Protein AF-A0A0B5APK9-F1 (afdb_monomer_lite)

Structure (mmCIF, N/CA/C/O backbone):
data_AF-A0A0B5APK9-F1
#
_entry.id   AF-A0A0B5APK9-F1
#
loop_
_atom_site.group_PDB
_atom_site.id
_atom_site.type_symbol
_atom_site.label_atom_id
_atom_site.label_alt_id
_atom_site.label_comp_id
_atom_site.label_asym_id
_atom_site.label_entity_id
_atom_site.label_seq_id
_atom_site.pdbx_PDB_ins_code
_atom_site.Cartn_x
_atom_site.Cartn_y
_atom_site.Cartn_z
_atom_site.occupancy
_atom_site.B_iso_or_equiv
_atom_site.auth_seq_id
_atom_site.auth_comp_id
_atom_site.auth_asym_id
_atom_site.auth_atom_id
_atom_site.pdbx_PDB_model_num
ATOM 1 N N . MET A 1 1 ? 4.347 11.266 -26.357 1.00 52.53 1 MET A N 1
ATOM 2 C CA . MET A 1 1 ? 3.596 11.014 -25.107 1.00 52.53 1 MET A CA 1
ATOM 3 C C . MET A 1 1 ? 4.589 11.032 -23.952 1.00 52.53 1 MET A C 1
ATOM 5 O O . MET A 1 1 ? 5.543 10.271 -24.005 1.00 52.53 1 MET A O 1
ATOM 9 N N . LYS A 1 2 ? 4.442 11.943 -22.978 1.00 71.00 2 LYS A N 1
ATOM 10 C CA . LYS A 1 2 ? 5.237 11.946 -21.734 1.00 71.00 2 LYS A CA 1
ATOM 11 C C . LYS A 1 2 ? 4.466 11.143 -20.688 1.00 71.00 2 LYS A C 1
ATOM 13 O O . LYS A 1 2 ? 3.290 11.427 -20.488 1.00 71.00 2 LYS A O 1
ATOM 18 N N . GLY A 1 3 ? 5.101 10.168 -20.046 1.00 75.88 3 GLY A N 1
ATOM 19 C CA . GLY A 1 3 ? 4.459 9.353 -19.014 1.00 75.88 3 GLY A CA 1
ATOM 20 C C . GLY A 1 3 ? 4.847 7.879 -19.069 1.00 75.88 3 GLY A C 1
ATOM 21 O O . GLY A 1 3 ? 5.613 7.454 -19.933 1.00 75.88 3 GLY A O 1
ATOM 22 N N . ILE A 1 4 ? 4.275 7.105 -18.149 1.00 79.81 4 ILE A N 1
ATOM 23 C CA . ILE A 1 4 ? 4.313 5.643 -18.187 1.00 79.81 4 ILE A CA 1
ATOM 24 C C . ILE A 1 4 ? 3.326 5.160 -19.251 1.00 79.81 4 ILE A C 1
ATOM 26 O O . ILE A 1 4 ? 2.174 5.593 -19.277 1.00 79.81 4 ILE A O 1
ATOM 30 N N . ASP A 1 5 ? 3.770 4.243 -20.108 1.00 84.94 5 ASP A N 1
ATOM 31 C CA . ASP A 1 5 ? 2.887 3.587 -21.069 1.00 84.94 5 ASP A CA 1
ATOM 32 C C . ASP A 1 5 ? 1.840 2.726 -20.328 1.00 84.94 5 ASP A C 1
ATOM 34 O O . ASP A 1 5 ? 2.212 1.915 -19.474 1.00 84.94 5 ASP A O 1
ATOM 38 N N . PRO A 1 6 ? 0.535 2.837 -20.625 1.00 87.19 6 PRO A N 1
ATOM 39 C CA . PRO A 1 6 ? -0.485 2.016 -19.971 1.00 87.19 6 PRO A CA 1
ATOM 40 C C . PRO A 1 6 ? -0.232 0.502 -20.080 1.00 87.19 6 PRO A C 1
ATOM 42 O O . PRO A 1 6 ? -0.545 -0.250 -19.154 1.00 87.19 6 PRO A O 1
ATOM 45 N N . ARG A 1 7 ? 0.392 0.037 -21.171 1.00 88.12 7 ARG A N 1
ATOM 46 C CA . ARG A 1 7 ? 0.775 -1.371 -21.358 1.00 88.12 7 ARG A CA 1
ATOM 47 C C . ARG A 1 7 ? 1.843 -1.799 -20.368 1.00 88.12 7 ARG A C 1
ATOM 49 O O . ARG A 1 7 ? 1.822 -2.946 -19.938 1.00 88.12 7 ARG A O 1
ATOM 56 N N . TYR A 1 8 ? 2.741 -0.903 -19.958 1.00 87.12 8 TYR A N 1
ATOM 57 C CA . TYR A 1 8 ? 3.692 -1.210 -18.891 1.00 87.12 8 TYR A CA 1
ATOM 58 C C . TYR A 1 8 ? 2.953 -1.572 -17.598 1.00 87.12 8 TYR A C 1
ATOM 60 O O . TYR A 1 8 ? 3.237 -2.610 -17.003 1.00 87.12 8 TYR A O 1
ATOM 68 N N . VAL A 1 9 ? 1.958 -0.772 -17.199 1.00 89.12 9 VAL A N 1
ATOM 69 C CA . VAL A 1 9 ? 1.160 -1.032 -15.989 1.00 89.12 9 VAL A CA 1
ATOM 70 C C . VAL A 1 9 ? 0.440 -2.379 -16.096 1.00 89.12 9 VAL A C 1
ATOM 72 O O . VAL A 1 9 ? 0.540 -3.203 -15.184 1.00 89.12 9 VAL A O 1
ATOM 75 N N . LEU A 1 10 ? -0.207 -2.649 -17.235 1.00 90.44 10 LEU A N 1
ATOM 76 C CA . LEU A 1 10 ? -0.876 -3.928 -17.503 1.00 90.44 10 LEU A CA 1
ATOM 77 C C . LEU A 1 10 ? 0.090 -5.118 -17.447 1.00 90.44 10 LEU A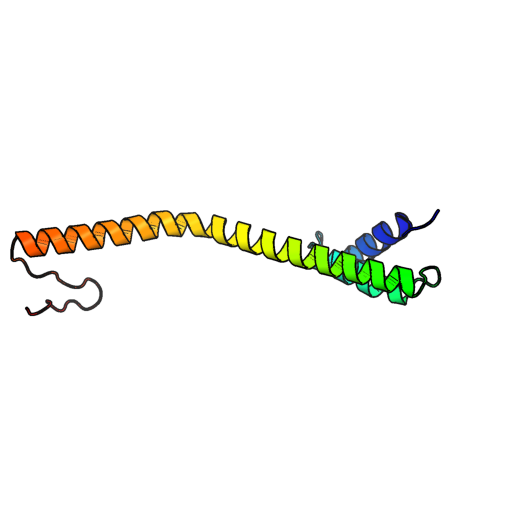 C 1
ATOM 79 O O . LEU A 1 10 ? -0.226 -6.146 -16.845 1.00 90.44 10 LEU A O 1
ATOM 83 N N . ASN A 1 11 ? 1.286 -4.976 -18.019 1.00 90.44 11 ASN A N 1
ATOM 84 C CA . ASN A 1 11 ? 2.308 -6.019 -18.006 1.00 90.44 11 ASN A CA 1
ATOM 85 C C . ASN A 1 11 ? 2.808 -6.299 -16.588 1.00 90.44 11 ASN A C 1
ATOM 87 O O . ASN A 1 11 ? 3.017 -7.462 -16.237 1.00 90.44 11 ASN A O 1
ATOM 91 N N . ARG A 1 12 ? 2.967 -5.268 -15.746 1.00 90.00 12 ARG A N 1
ATOM 92 C CA . ARG A 1 12 ? 3.348 -5.448 -14.336 1.00 90.00 12 ARG A CA 1
ATOM 93 C C . ARG A 1 12 ? 2.263 -6.167 -13.543 1.00 90.00 12 ARG A C 1
ATOM 95 O O . ARG A 1 12 ? 2.589 -7.092 -12.799 1.00 90.00 12 ARG A O 1
ATOM 102 N N . ILE A 1 13 ? 0.993 -5.816 -13.738 1.00 90.38 13 ILE A N 1
ATOM 103 C CA . ILE A 1 13 ? -0.140 -6.514 -13.109 1.00 90.38 13 ILE A CA 1
ATOM 104 C C . ILE A 1 13 ? -0.166 -7.983 -13.547 1.00 90.38 13 ILE A C 1
ATOM 106 O O . ILE A 1 13 ? -0.108 -8.875 -12.702 1.00 90.38 13 ILE A O 1
ATOM 110 N N . SER A 1 14 ? -0.136 -8.237 -14.856 1.00 89.50 14 SER A N 1
ATOM 111 C CA . SER A 1 14 ? -0.179 -9.592 -15.427 1.00 89.50 14 SER A CA 1
ATOM 112 C C . SER A 1 14 ? 0.984 -10.457 -14.940 1.00 89.50 14 SER A C 1
ATOM 114 O O . SER A 1 14 ? 0.786 -11.582 -14.489 1.00 89.50 14 SER A O 1
ATOM 116 N N . SER A 1 15 ? 2.200 -9.901 -14.929 1.00 87.19 15 SER A N 1
ATOM 117 C CA . SER A 1 15 ? 3.391 -10.595 -14.423 1.00 87.19 15 SER A CA 1
ATOM 118 C C . SER A 1 15 ? 3.270 -10.959 -12.943 1.00 87.19 15 SER A C 1
ATOM 120 O O . SER A 1 15 ? 3.819 -11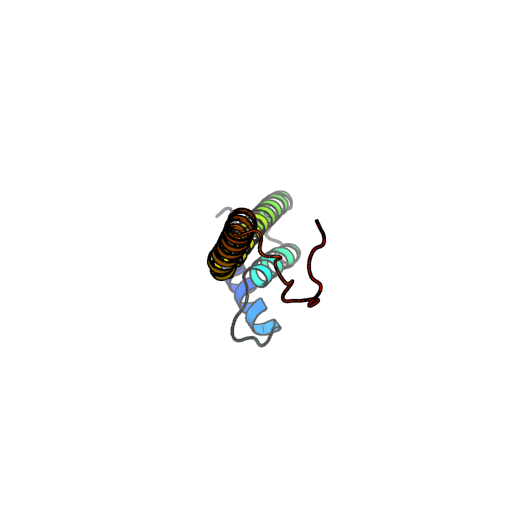.968 -12.512 1.00 87.19 15 SER A O 1
ATOM 122 N N . THR A 1 16 ? 2.568 -10.145 -12.154 1.00 89.25 16 THR A N 1
ATOM 123 C CA . THR A 1 16 ? 2.370 -10.393 -10.717 1.00 89.25 16 THR A CA 1
ATOM 124 C C . THR A 1 16 ? 1.416 -11.558 -10.484 1.00 89.25 16 THR A C 1
ATOM 126 O O . THR A 1 16 ? 1.687 -12.392 -9.625 1.00 89.25 16 THR A O 1
ATOM 129 N N . ILE A 1 17 ? 0.340 -11.633 -11.274 1.00 87.75 17 ILE A N 1
ATOM 130 C CA . ILE A 1 17 ? -0.635 -12.731 -11.233 1.00 87.75 17 ILE A CA 1
ATOM 131 C C . ILE A 1 17 ? 0.056 -14.047 -11.603 1.00 87.75 17 ILE A C 1
ATOM 133 O O . ILE A 1 17 ? -0.001 -15.007 -10.841 1.00 87.75 17 I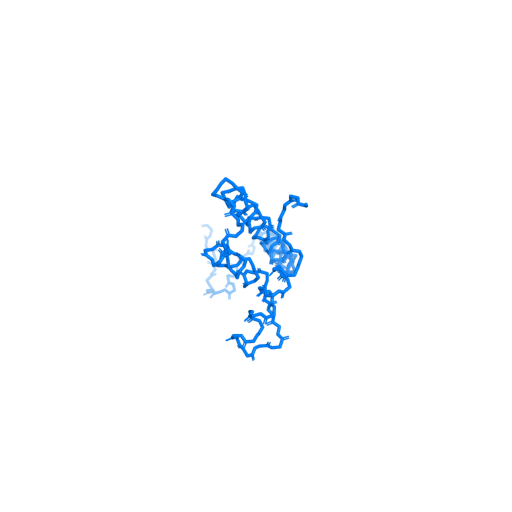LE A O 1
ATOM 137 N N . ILE A 1 18 ? 0.791 -14.056 -12.723 1.00 86.25 18 ILE A N 1
ATOM 138 C CA . ILE A 1 18 ? 1.489 -15.251 -13.217 1.00 86.25 18 ILE A CA 1
ATOM 139 C C . ILE A 1 18 ? 2.531 -15.740 -12.203 1.00 86.25 18 ILE A C 1
ATOM 141 O O . ILE A 1 18 ? 2.559 -16.920 -11.878 1.00 86.25 18 ILE A O 1
ATOM 145 N N . LYS A 1 19 ? 3.370 -14.843 -11.663 1.00 81.31 19 LYS A N 1
ATOM 146 C CA . LYS A 1 19 ? 4.448 -15.2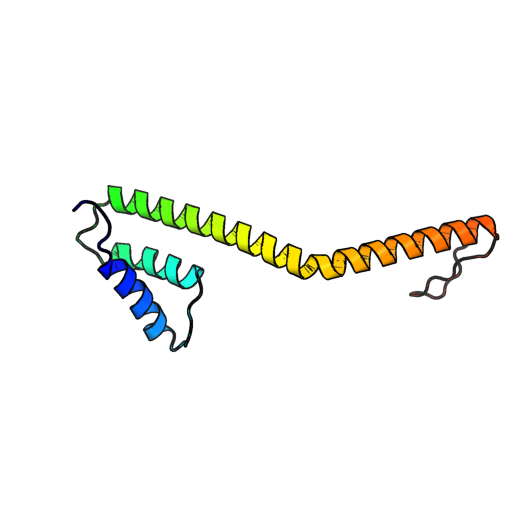18 -10.729 1.00 81.31 19 LYS A CA 1
ATOM 147 C C . LYS A 1 19 ? 3.959 -15.844 -9.429 1.00 81.31 19 LYS A C 1
ATOM 149 O O . LYS A 1 19 ? 4.712 -16.586 -8.810 1.00 81.31 19 LYS A O 1
ATOM 154 N N . LYS A 1 20 ? 2.773 -15.460 -8.961 1.00 77.50 20 LYS A N 1
ATOM 155 C CA . LYS A 1 20 ? 2.258 -15.924 -7.675 1.00 77.50 20 LYS A CA 1
ATOM 156 C C . LYS A 1 20 ? 1.391 -17.178 -7.785 1.00 77.50 20 LYS A C 1
ATOM 158 O O . LYS A 1 20 ? 1.048 -17.711 -6.740 1.00 77.50 20 LYS A O 1
ATOM 163 N N . GLU A 1 21 ? 1.024 -17.618 -8.992 1.00 76.88 21 GLU A N 1
ATOM 164 C CA . GLU A 1 21 ? 0.029 -18.686 -9.208 1.00 76.88 21 GLU A CA 1
ATOM 165 C C . GLU A 1 21 ? -1.280 -18.451 -8.418 1.00 76.88 21 GLU A C 1
ATOM 167 O O . GLU A 1 21 ? -1.975 -19.381 -8.021 1.00 76.88 21 GLU A O 1
ATOM 172 N N . LEU A 1 22 ? -1.620 -17.181 -8.159 1.00 73.44 22 LEU A N 1
ATOM 173 C CA . LEU A 1 22 ? -2.804 -16.793 -7.393 1.00 73.44 22 LEU A CA 1
ATOM 174 C C . LEU A 1 22 ? -3.907 -16.294 -8.325 1.00 73.44 22 LEU A C 1
ATOM 176 O O . LEU A 1 22 ? -3.652 -15.534 -9.258 1.00 73.44 22 LEU A O 1
ATOM 180 N N . ASN A 1 23 ? -5.157 -16.616 -7.986 1.00 77.50 23 ASN A N 1
ATOM 181 C CA . ASN A 1 23 ? -6.348 -16.107 -8.680 1.00 77.50 23 ASN A CA 1
ATOM 182 C C . ASN A 1 23 ? -6.591 -14.604 -8.449 1.00 77.50 23 ASN A C 1
ATOM 184 O O . ASN A 1 23 ? -7.381 -13.983 -9.156 1.00 77.50 23 ASN A O 1
ATOM 188 N N . SER A 1 24 ? -5.934 -14.013 -7.448 1.00 81.56 24 SER A N 1
ATOM 189 C CA . SER A 1 24 ? -6.078 -12.604 -7.086 1.00 81.56 24 SER A CA 1
ATOM 190 C C . SER A 1 24 ? -4.775 -12.038 -6.536 1.00 81.56 24 SER A C 1
ATOM 192 O O . SER A 1 24 ? -4.005 -12.741 -5.882 1.00 81.56 24 SER A O 1
ATOM 194 N N . ILE A 1 25 ? -4.570 -10.741 -6.736 1.00 88.19 25 ILE A N 1
ATOM 195 C CA . ILE A 1 25 ? -3.439 -9.988 -6.191 1.00 88.19 25 ILE A CA 1
ATOM 196 C C . ILE A 1 25 ? -3.953 -8.866 -5.293 1.00 88.19 25 ILE A C 1
ATOM 198 O O . ILE A 1 25 ? -5.041 -8.337 -5.517 1.00 88.19 25 ILE A O 1
ATOM 202 N N . ASN A 1 26 ? -3.167 -8.491 -4.285 1.00 89.81 26 ASN A N 1
ATOM 203 C CA . ASN A 1 26 ? -3.493 -7.353 -3.430 1.00 89.81 26 ASN A CA 1
ATOM 204 C C . ASN A 1 26 ? -2.808 -6.064 -3.920 1.00 89.81 26 ASN A C 1
ATOM 206 O O . ASN A 1 26 ? -1.891 -6.084 -4.745 1.00 89.81 26 ASN A O 1
ATOM 210 N N . THR A 1 27 ? -3.239 -4.924 -3.382 1.00 91.31 27 THR A N 1
ATOM 211 C CA . THR A 1 27 ? -2.710 -3.600 -3.739 1.00 91.31 27 THR A CA 1
ATOM 212 C C . THR A 1 27 ? -1.197 -3.494 -3.535 1.00 91.31 27 THR A C 1
ATOM 214 O O . THR A 1 27 ? -0.494 -2.941 -4.380 1.00 91.31 27 THR A O 1
ATOM 217 N N . LEU A 1 28 ? -0.668 -4.061 -2.446 1.00 92.31 28 LEU A N 1
ATOM 218 C CA . LEU A 1 28 ? 0.764 -4.010 -2.136 1.00 92.31 28 LEU A CA 1
ATOM 219 C C . LEU A 1 28 ? 1.597 -4.789 -3.159 1.00 92.31 28 LEU A C 1
ATOM 221 O O . LEU A 1 28 ? 2.696 -4.364 -3.514 1.00 92.31 28 LEU A O 1
ATOM 225 N N . ASP A 1 29 ? 1.063 -5.894 -3.674 1.00 91.38 29 ASP A N 1
ATOM 226 C CA . ASP A 1 29 ? 1.699 -6.675 -4.727 1.00 91.38 29 ASP A CA 1
ATOM 227 C C . ASP A 1 29 ? 1.806 -5.888 -6.031 1.00 91.38 29 ASP A C 1
ATOM 229 O O . ASP A 1 29 ? 2.867 -5.889 -6.659 1.00 91.38 29 ASP A O 1
ATOM 233 N N . VAL A 1 30 ? 0.750 -5.157 -6.398 1.00 92.06 30 VAL A N 1
ATOM 234 C CA . VAL A 1 30 ? 0.753 -4.280 -7.578 1.00 92.06 30 VAL A CA 1
ATOM 235 C C . VAL A 1 30 ? 1.773 -3.154 -7.412 1.00 92.06 30 VAL A C 1
ATOM 237 O O . VAL A 1 30 ? 2.615 -2.956 -8.289 1.00 92.06 30 VAL A O 1
ATOM 240 N N . LEU A 1 31 ? 1.753 -2.445 -6.278 1.00 93.62 31 LEU A N 1
ATOM 241 C CA . LEU A 1 31 ? 2.679 -1.338 -6.007 1.00 93.62 31 LEU A CA 1
ATOM 242 C C . LEU A 1 31 ? 4.142 -1.800 -6.001 1.00 93.62 31 LEU A C 1
ATOM 244 O O . LEU A 1 31 ? 5.010 -1.137 -6.576 1.00 93.62 31 LEU A O 1
ATOM 248 N N . ARG A 1 32 ? 4.420 -2.962 -5.401 1.00 91.69 32 ARG A N 1
ATOM 249 C CA . ARG A 1 32 ? 5.750 -3.581 -5.422 1.00 91.69 32 ARG A CA 1
ATOM 250 C C . ARG A 1 32 ? 6.176 -3.931 -6.843 1.00 91.69 32 ARG A C 1
ATOM 252 O O . ARG A 1 32 ? 7.279 -3.575 -7.250 1.00 91.69 32 ARG A O 1
ATOM 259 N N . SER A 1 33 ? 5.296 -4.568 -7.611 1.00 91.06 33 SER A N 1
ATOM 260 C CA . SER A 1 33 ? 5.595 -4.932 -8.992 1.00 91.06 33 SER A CA 1
ATOM 261 C C . SER A 1 33 ? 5.883 -3.707 -9.857 1.00 91.06 33 SER A C 1
ATOM 263 O O . SER A 1 33 ? 6.831 -3.731 -10.638 1.00 91.06 33 SER A O 1
ATOM 265 N N . LEU A 1 34 ? 5.133 -2.615 -9.700 1.00 90.81 34 LEU A N 1
ATOM 266 C CA . LEU A 1 34 ? 5.393 -1.363 -10.415 1.00 90.81 34 LEU A CA 1
ATOM 267 C C . LEU A 1 34 ? 6.766 -0.780 -10.071 1.00 90.81 34 LEU A C 1
ATOM 269 O O . LEU A 1 34 ? 7.501 -0.395 -10.980 1.00 90.81 34 LEU A O 1
ATOM 273 N N . LYS A 1 35 ? 7.128 -0.772 -8.782 1.00 90.00 35 LYS A N 1
ATOM 274 C CA . LYS A 1 35 ? 8.431 -0.296 -8.303 1.00 90.00 35 LYS A CA 1
ATOM 275 C C . LYS A 1 35 ? 9.589 -1.097 -8.901 1.00 90.00 35 LYS A C 1
ATOM 277 O O . LYS A 1 35 ? 10.540 -0.503 -9.397 1.00 90.00 35 LYS A O 1
ATOM 282 N N . GLU A 1 36 ? 9.500 -2.425 -8.868 1.00 87.81 36 GLU A N 1
ATOM 283 C CA . GLU A 1 36 ? 10.535 -3.328 -9.395 1.00 87.81 36 GLU A CA 1
ATOM 284 C C . GLU A 1 36 ? 10.698 -3.222 -10.916 1.00 87.81 36 GLU A C 1
ATOM 286 O O . GLU A 1 36 ? 11.787 -3.423 -11.447 1.00 87.81 36 GLU A O 1
ATOM 291 N N . GLY A 1 37 ? 9.622 -2.916 -11.645 1.00 85.12 37 GLY A N 1
ATOM 292 C CA . GLY A 1 37 ? 9.685 -2.805 -13.101 1.00 85.12 37 GLY A CA 1
ATOM 293 C C . GLY A 1 37 ? 10.404 -1.548 -13.597 1.00 85.12 37 GLY A C 1
ATOM 294 O O . GLY A 1 37 ? 10.858 -1.531 -14.741 1.00 85.12 37 GLY A O 1
ATOM 295 N N . PHE A 1 38 ? 10.558 -0.518 -12.756 1.00 82.69 38 PHE A N 1
ATOM 296 C CA . PHE A 1 38 ? 11.244 0.716 -13.146 1.00 82.69 38 PHE A CA 1
ATOM 297 C C . PHE A 1 38 ? 12.740 0.514 -13.383 1.00 82.69 38 PHE A C 1
ATOM 299 O O . PHE A 1 38 ? 13.320 1.241 -14.182 1.00 82.69 38 PHE A O 1
ATOM 306 N N . ASP A 1 39 ? 13.356 -0.484 -12.745 1.00 70.69 39 ASP A N 1
ATOM 307 C CA . ASP A 1 39 ? 14.751 -0.863 -13.003 1.00 70.69 39 ASP A CA 1
ATOM 308 C C . ASP A 1 39 ? 14.946 -1.526 -14.372 1.00 70.69 39 ASP A C 1
ATOM 310 O O . ASP A 1 39 ? 16.049 -1.535 -14.909 1.00 70.69 39 ASP A O 1
ATOM 314 N N . GLN A 1 40 ? 13.877 -2.075 -14.951 1.00 69.69 40 GLN A N 1
ATOM 315 C CA . GLN A 1 40 ? 13.931 -2.888 -16.167 1.00 69.69 40 GLN A CA 1
ATOM 316 C C . GLN A 1 40 ? 13.556 -2.098 -17.429 1.00 69.69 40 GLN A C 1
ATOM 318 O O . GLN A 1 40 ? 13.754 -2.588 -18.539 1.00 69.69 40 GLN A O 1
ATOM 323 N N . HIS A 1 41 ? 13.011 -0.884 -17.288 1.00 68.06 41 HIS A N 1
ATOM 324 C CA . HIS A 1 41 ? 12.471 -0.114 -18.408 1.00 68.06 41 HIS A CA 1
ATOM 325 C C . HIS A 1 41 ? 13.408 1.031 -18.821 1.00 68.06 41 HIS A C 1
ATOM 327 O O . HIS A 1 41 ? 13.372 2.126 -18.261 1.00 68.06 41 HIS A O 1
ATOM 333 N N . ALA A 1 42 ? 14.212 0.795 -19.862 1.00 62.81 42 ALA A N 1
ATOM 334 C CA . ALA A 1 42 ? 15.207 1.742 -20.385 1.00 62.81 42 ALA A CA 1
ATOM 335 C C . ALA A 1 42 ? 14.633 3.090 -20.880 1.00 62.81 42 ALA A C 1
ATOM 337 O O . ALA A 1 42 ? 15.377 4.043 -21.089 1.00 62.81 42 ALA A O 1
ATOM 338 N N . SER A 1 43 ? 13.314 3.189 -21.070 1.00 70.75 43 SER A N 1
ATOM 339 C CA . SER A 1 43 ? 12.635 4.405 -21.534 1.00 70.75 43 SER A CA 1
ATOM 340 C C . SER A 1 43 ? 12.275 5.395 -20.417 1.00 70.75 43 SER A C 1
ATOM 342 O O . SER A 1 43 ? 11.744 6.465 -20.710 1.00 70.75 43 SER A O 1
ATOM 344 N N . ILE A 1 44 ? 12.505 5.049 -19.146 1.00 74.94 44 ILE A N 1
ATOM 345 C CA . ILE A 1 44 ? 12.185 5.914 -18.004 1.00 74.94 44 ILE A CA 1
ATOM 346 C C . ILE A 1 44 ? 13.438 6.702 -17.616 1.00 74.94 44 ILE A C 1
ATOM 348 O O . ILE A 1 44 ? 14.457 6.125 -17.241 1.00 74.94 44 ILE A O 1
ATOM 352 N N . SER A 1 45 ? 13.366 8.034 -17.685 1.00 82.12 45 SER A N 1
ATOM 353 C CA . SER A 1 45 ? 14.462 8.883 -17.212 1.00 82.12 45 SER A CA 1
ATOM 354 C C . SER A 1 45 ? 14.619 8.785 -15.693 1.00 82.12 45 SER A C 1
ATOM 356 O O . SER A 1 45 ? 13.654 8.528 -14.969 1.00 82.12 45 SER A O 1
ATOM 358 N N . LYS A 1 46 ? 15.829 9.047 -15.189 1.00 81.69 46 LYS A N 1
ATOM 359 C CA . LYS A 1 46 ? 16.109 9.043 -13.745 1.00 81.69 46 LYS A CA 1
ATOM 360 C C . LYS A 1 46 ? 15.182 9.989 -12.965 1.00 81.69 46 LYS A C 1
ATOM 362 O O . LYS A 1 46 ? 14.640 9.602 -11.938 1.00 81.69 46 LYS A O 1
ATOM 367 N N . GLU A 1 47 ? 14.931 11.178 -13.505 1.00 83.75 47 GLU A N 1
ATOM 368 C CA . GLU A 1 47 ? 14.024 12.173 -12.918 1.00 83.75 47 GLU A CA 1
ATOM 369 C C . GLU A 1 47 ? 12.568 11.675 -12.866 1.00 83.75 47 GLU A C 1
ATOM 371 O O . GLU A 1 47 ? 11.907 11.748 -11.831 1.00 83.75 47 GLU A O 1
ATOM 376 N N . SER A 1 48 ? 12.074 11.082 -13.960 1.00 85.50 48 SER A N 1
ATOM 377 C CA . SER A 1 48 ? 10.717 10.517 -13.992 1.00 85.50 48 SER A CA 1
ATOM 378 C C . SER A 1 48 ? 10.581 9.350 -13.017 1.00 85.50 48 SER A C 1
ATOM 380 O O . SER A 1 48 ? 9.558 9.203 -12.355 1.00 85.50 48 SER A O 1
ATOM 382 N N . ARG A 1 49 ? 11.633 8.537 -12.878 1.00 86.25 49 ARG A N 1
ATOM 383 C CA . ARG A 1 49 ? 11.675 7.436 -11.918 1.00 86.25 49 ARG A CA 1
ATOM 384 C C . ARG A 1 49 ? 11.537 7.928 -10.479 1.00 86.25 49 ARG A C 1
ATOM 386 O O . ARG A 1 49 ? 10.735 7.367 -9.739 1.00 86.25 49 ARG A O 1
ATOM 393 N N . GLU A 1 50 ? 12.294 8.946 -10.078 1.00 89.06 50 GLU A N 1
ATOM 394 C CA . GLU A 1 50 ? 12.205 9.528 -8.730 1.00 89.06 50 GLU A CA 1
ATOM 395 C C . GLU A 1 50 ? 10.799 10.073 -8.449 1.00 89.06 50 GLU A C 1
ATOM 397 O O . GLU A 1 50 ? 10.218 9.806 -7.390 1.00 89.06 50 GLU A O 1
ATOM 402 N N . HIS A 1 51 ? 10.198 10.735 -9.440 1.00 90.75 51 HIS A N 1
ATOM 403 C CA . HIS A 1 51 ? 8.811 11.175 -9.361 1.00 90.75 51 HIS A CA 1
ATOM 404 C C . HIS A 1 51 ? 7.841 9.996 -9.165 1.00 90.75 51 HIS A C 1
ATOM 406 O O . HIS A 1 51 ? 7.046 9.999 -8.226 1.00 90.75 51 HIS A O 1
ATOM 412 N N . TYR A 1 52 ? 7.940 8.936 -9.971 1.00 90.69 52 TYR A N 1
ATOM 413 C CA . TYR A 1 52 ? 7.046 7.778 -9.854 1.00 90.69 52 TYR A CA 1
ATOM 414 C C . TYR A 1 52 ? 7.243 6.980 -8.563 1.00 90.69 52 TYR A C 1
ATOM 416 O O . TYR A 1 52 ? 6.271 6.480 -8.000 1.00 90.69 52 TYR A O 1
ATOM 424 N N . LEU A 1 53 ? 8.472 6.881 -8.051 1.00 91.44 53 LEU A N 1
ATOM 425 C CA . LEU A 1 53 ? 8.740 6.287 -6.738 1.00 91.44 53 LEU A CA 1
ATOM 426 C C . LEU A 1 53 ? 8.076 7.089 -5.613 1.00 91.44 53 LEU A C 1
ATOM 428 O O . LEU A 1 53 ? 7.547 6.500 -4.665 1.00 91.44 53 LEU A O 1
ATOM 432 N N . THR A 1 54 ? 8.052 8.415 -5.740 1.00 94.19 54 THR A N 1
ATOM 433 C CA . THR A 1 54 ? 7.329 9.297 -4.817 1.00 94.19 54 THR A CA 1
ATOM 434 C C . THR A 1 54 ? 5.824 9.046 -4.902 1.00 94.19 54 THR A C 1
ATOM 436 O O . THR A 1 54 ? 5.189 8.828 -3.872 1.00 94.19 54 THR A O 1
ATOM 439 N N . CYS A 1 55 ? 5.260 8.954 -6.112 1.00 93.69 55 CYS A N 1
ATOM 440 C CA . CYS A 1 55 ? 3.850 8.605 -6.312 1.00 93.69 55 CYS A CA 1
ATOM 441 C C . CYS A 1 55 ? 3.486 7.245 -5.694 1.00 93.69 55 CYS A C 1
ATOM 443 O O . CYS A 1 55 ? 2.477 7.145 -5.003 1.00 93.69 55 CYS A O 1
ATOM 445 N N . ILE A 1 56 ? 4.311 6.209 -5.891 1.00 94.00 56 ILE A N 1
ATOM 446 C CA . ILE A 1 56 ? 4.089 4.883 -5.287 1.00 94.00 56 ILE A CA 1
ATOM 447 C C . ILE A 1 56 ? 4.119 4.967 -3.759 1.00 94.00 56 ILE A C 1
ATOM 449 O O . ILE A 1 56 ? 3.304 4.333 -3.090 1.00 94.00 56 ILE A O 1
ATOM 453 N N . SER A 1 57 ? 5.045 5.746 -3.200 1.00 95.38 57 SER A N 1
ATOM 454 C CA . SER A 1 57 ? 5.169 5.913 -1.748 1.00 95.38 57 SER A CA 1
ATOM 455 C C . SER A 1 57 ? 3.945 6.610 -1.151 1.00 95.38 57 SER A C 1
ATOM 457 O O . SER A 1 57 ? 3.439 6.169 -0.120 1.00 95.38 57 SER A O 1
ATOM 459 N N . LEU A 1 58 ? 3.428 7.640 -1.827 1.00 97.12 58 LEU A N 1
ATOM 460 C CA . LEU A 1 58 ? 2.182 8.310 -1.450 1.00 97.12 58 LEU A CA 1
ATOM 461 C C . LEU A 1 58 ? 0.984 7.358 -1.540 1.00 97.12 58 LEU A C 1
ATOM 463 O O . LEU A 1 58 ? 0.250 7.217 -0.569 1.00 97.12 58 LEU A O 1
ATOM 467 N N . ALA A 1 59 ? 0.833 6.638 -2.654 1.00 96.38 59 ALA A N 1
ATOM 468 C CA . ALA A 1 59 ? -0.264 5.687 -2.840 1.00 96.38 59 ALA A CA 1
ATOM 469 C C . ALA A 1 59 ? -0.263 4.578 -1.776 1.00 96.38 59 ALA A C 1
ATOM 471 O O . ALA A 1 59 ? -1.318 4.178 -1.290 1.00 96.38 59 ALA A O 1
ATOM 472 N N . ARG A 1 60 ? 0.924 4.098 -1.381 1.00 96.44 60 ARG A N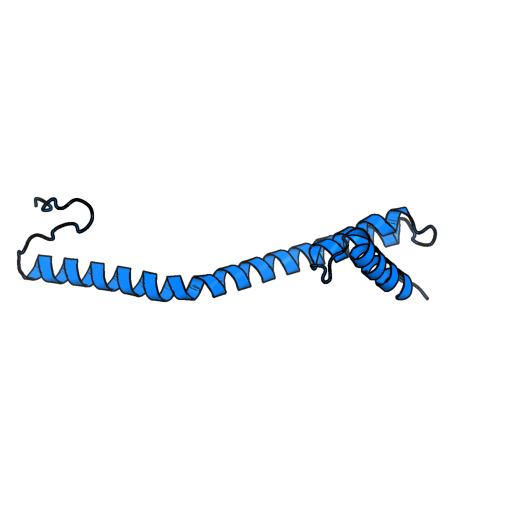 1
ATOM 473 C CA . ARG A 1 60 ? 1.062 3.120 -0.298 1.00 96.44 60 ARG A CA 1
ATOM 474 C C . ARG A 1 60 ? 0.603 3.690 1.040 1.00 96.44 60 ARG A C 1
ATOM 476 O O . ARG A 1 60 ? -0.126 3.011 1.748 1.00 96.44 60 ARG A O 1
ATOM 483 N N . LYS A 1 61 ? 1.018 4.915 1.374 1.00 96.88 61 LYS A N 1
ATOM 484 C CA . LYS A 1 61 ? 0.615 5.573 2.621 1.00 96.88 61 LYS A CA 1
ATOM 485 C C . LYS A 1 61 ? -0.908 5.716 2.705 1.00 96.88 61 LYS A C 1
ATOM 487 O O . LYS A 1 61 ? -1.494 5.332 3.710 1.00 96.88 61 LYS A O 1
ATOM 492 N N . GLU A 1 62 ? -1.535 6.192 1.632 1.00 96.62 62 GLU A N 1
ATOM 493 C CA . GLU A 1 62 ? -2.996 6.320 1.545 1.00 96.62 62 GLU A CA 1
ATOM 494 C C . GLU A 1 62 ? -3.701 4.965 1.701 1.00 96.62 62 GLU A C 1
ATOM 496 O O . GLU A 1 62 ? -4.684 4.847 2.431 1.00 96.62 62 GLU A O 1
ATOM 501 N N . PHE A 1 63 ? -3.178 3.917 1.056 1.00 96.31 63 PHE A N 1
ATOM 502 C CA . PHE A 1 63 ? -3.714 2.567 1.211 1.00 96.31 63 PHE A CA 1
ATOM 503 C C . PHE A 1 63 ? -3.585 2.054 2.650 1.00 96.31 63 PHE A C 1
ATOM 505 O O . PHE A 1 63 ? -4.541 1.486 3.174 1.00 96.31 63 PHE A O 1
ATOM 512 N N . ASP A 1 64 ? -2.438 2.267 3.297 1.00 95.44 64 ASP A N 1
ATOM 513 C CA . ASP A 1 64 ? -2.209 1.845 4.681 1.00 95.44 64 ASP A CA 1
ATOM 514 C C . ASP A 1 64 ? -3.181 2.555 5.643 1.00 95.44 64 ASP A C 1
ATOM 516 O O . ASP A 1 64 ? -3.716 1.926 6.557 1.00 95.44 64 ASP A O 1
ATOM 520 N N . ASP A 1 65 ? -3.459 3.842 5.429 1.00 96.12 65 ASP A N 1
ATOM 521 C CA . ASP A 1 65 ? -4.397 4.604 6.258 1.00 96.12 65 ASP A CA 1
ATOM 522 C C . ASP A 1 65 ? -5.861 4.196 6.012 1.00 96.12 65 ASP A C 1
ATOM 524 O O . ASP A 1 65 ? -6.631 4.048 6.968 1.00 96.12 65 ASP A O 1
ATOM 528 N N . LEU A 1 66 ? -6.235 3.906 4.760 1.00 95.31 66 LEU A N 1
ATOM 529 C CA . LEU A 1 66 ? -7.536 3.316 4.432 1.00 95.31 66 LEU A CA 1
ATOM 530 C C . LEU A 1 66 ? -7.702 1.942 5.097 1.00 95.31 66 LEU A C 1
ATOM 532 O O . LEU A 1 66 ? -8.715 1.687 5.747 1.00 95.31 66 LEU A O 1
ATOM 536 N N . ALA A 1 67 ? -6.696 1.073 4.978 1.00 93.12 67 ALA A N 1
ATOM 537 C CA . ALA A 1 67 ? -6.719 -0.266 5.552 1.00 93.12 67 ALA A CA 1
ATOM 538 C C . ALA A 1 67 ? -6.866 -0.216 7.078 1.00 93.12 67 ALA A C 1
ATOM 540 O O . ALA A 1 67 ? -7.714 -0.915 7.627 1.00 93.12 67 ALA A O 1
ATOM 541 N N . LYS A 1 68 ? -6.120 0.659 7.769 1.00 92.00 68 LYS A N 1
ATOM 542 C CA . LYS A 1 68 ? -6.282 0.875 9.219 1.00 92.00 68 LYS A CA 1
ATOM 543 C C . LYS A 1 68 ? -7.707 1.277 9.580 1.00 92.00 68 LYS A C 1
ATOM 545 O O . LYS A 1 68 ? -8.260 0.739 10.534 1.00 92.00 68 LYS A O 1
ATOM 550 N N . LYS A 1 69 ? -8.302 2.206 8.829 1.00 91.19 69 LYS A N 1
ATOM 551 C CA . LYS A 1 69 ? -9.666 2.681 9.083 1.00 91.19 69 LYS A CA 1
ATOM 552 C C . LYS A 1 69 ? -10.698 1.569 8.903 1.00 91.19 69 LYS A C 1
ATOM 554 O O . LYS A 1 69 ? -11.596 1.440 9.730 1.00 91.19 69 LYS A O 1
ATOM 559 N N . GLU A 1 70 ? -10.579 0.772 7.846 1.00 89.81 70 GLU A N 1
ATOM 560 C CA . GLU A 1 70 ? -11.489 -0.352 7.596 1.00 89.81 70 GLU A CA 1
ATOM 561 C C . GLU A 1 70 ? -11.345 -1.447 8.655 1.00 89.81 70 GLU A C 1
ATOM 563 O O . GLU A 1 70 ? -12.346 -1.944 9.165 1.00 89.81 70 GLU A O 1
ATOM 568 N N . VAL A 1 71 ? -10.112 -1.747 9.072 1.00 88.44 71 VAL A N 1
ATOM 569 C CA . VAL A 1 71 ? -9.842 -2.661 10.188 1.00 88.44 71 VAL A CA 1
ATOM 570 C C . VAL A 1 71 ? -10.492 -2.141 11.471 1.00 88.44 71 VAL A C 1
ATOM 572 O O . VAL A 1 71 ? -11.253 -2.864 12.103 1.00 88.44 71 VAL A O 1
ATOM 575 N N . GLN A 1 72 ? -10.268 -0.873 11.829 1.00 85.06 72 GLN A N 1
ATOM 576 C CA . GLN A 1 72 ? -10.886 -0.265 13.009 1.00 85.06 72 GLN A CA 1
ATOM 577 C C . GLN A 1 72 ? -12.412 -0.355 12.967 1.00 85.06 72 GLN A C 1
ATOM 579 O O . GLN A 1 72 ? -12.998 -0.805 13.941 1.00 85.06 72 GLN A O 1
ATOM 584 N N . LYS A 1 73 ? -13.057 0.001 11.849 1.00 81.69 73 LYS A N 1
ATOM 585 C CA . LYS A 1 73 ? -14.518 -0.116 11.692 1.00 81.69 73 LYS A CA 1
ATOM 586 C C . LYS A 1 73 ? -15.020 -1.547 11.857 1.00 81.69 73 LYS A C 1
ATOM 588 O O . LYS A 1 73 ? -16.041 -1.742 12.505 1.00 81.69 73 LYS A O 1
ATOM 593 N N . ALA A 1 74 ? -14.322 -2.530 11.290 1.00 81.00 74 ALA A N 1
ATOM 594 C CA . ALA A 1 74 ? -14.682 -3.935 11.463 1.00 81.00 74 ALA A CA 1
ATOM 595 C C . ALA A 1 74 ? -14.640 -4.344 12.947 1.00 81.00 74 ALA A C 1
ATOM 597 O O . ALA A 1 74 ? -15.474 -5.128 13.392 1.00 81.00 74 ALA A O 1
ATOM 598 N N . PHE A 1 75 ? -13.734 -3.744 13.724 1.00 74.56 75 PHE A N 1
ATOM 599 C CA . PHE A 1 75 ? -13.674 -3.895 15.176 1.00 74.56 75 PHE A CA 1
ATOM 600 C C . PHE A 1 75 ? -14.633 -2.968 15.953 1.00 74.56 75 PHE A C 1
ATOM 602 O O . PHE A 1 75 ? -14.872 -3.217 17.124 1.00 74.56 75 PHE A O 1
ATOM 609 N N . VAL A 1 76 ? -15.258 -1.941 15.363 1.00 67.12 76 VAL A N 1
ATOM 610 C CA . VAL A 1 76 ? -16.213 -1.066 16.085 1.00 67.12 76 VAL A CA 1
ATOM 611 C C . VAL A 1 76 ? -17.470 -1.823 16.543 1.00 67.12 76 VAL A C 1
ATOM 613 O O . VAL A 1 76 ? -18.069 -1.433 17.540 1.00 67.12 76 VAL A O 1
ATOM 616 N N . TYR A 1 77 ? -17.827 -2.958 15.930 1.00 60.72 77 TYR A N 1
ATOM 617 C CA . TYR A 1 77 ? -18.844 -3.851 16.507 1.00 60.72 77 TYR A CA 1
ATOM 618 C C . TYR A 1 77 ? -18.470 -4.322 17.924 1.00 60.72 77 TYR A C 1
ATOM 620 O O . TYR A 1 77 ? -19.335 -4.376 18.793 1.00 60.72 77 TYR A O 1
ATOM 628 N N . SER A 1 78 ? -17.179 -4.554 18.198 1.00 64.12 78 SER A N 1
ATOM 629 C CA . SER A 1 78 ? -16.711 -4.817 19.562 1.00 64.12 78 SER A CA 1
ATOM 630 C C . SER A 1 78 ? -16.660 -3.552 20.413 1.00 64.12 78 SER A C 1
ATOM 632 O O . SER A 1 78 ? -16.624 -3.660 21.630 1.00 64.12 78 SER A O 1
ATOM 634 N N . TYR A 1 79 ? -16.639 -2.354 19.823 1.00 66.81 79 TYR A N 1
ATOM 635 C CA . TYR A 1 79 ? -16.661 -1.093 20.567 1.00 66.81 79 TYR A CA 1
ATOM 636 C C . TYR A 1 79 ? -18.042 -0.809 21.162 1.00 66.81 79 TYR A C 1
ATOM 638 O O . TYR A 1 79 ? -18.113 -0.408 22.316 1.00 66.81 79 TYR A O 1
ATOM 646 N N . GLU A 1 80 ? -19.132 -1.054 20.426 1.00 71.25 80 GLU A N 1
ATOM 647 C CA . GLU A 1 80 ? -20.493 -0.929 20.973 1.00 71.25 80 GLU A CA 1
ATOM 648 C C . GLU A 1 80 ? -20.745 -1.953 22.090 1.00 71.25 80 GLU A C 1
ATOM 650 O O . GLU A 1 80 ? -21.284 -1.610 23.142 1.00 71.25 80 GLU A O 1
ATOM 655 N N . GLU A 1 81 ? -20.274 -3.188 21.904 1.00 78.19 81 GLU A N 1
ATOM 656 C CA . GLU A 1 81 ? -20.306 -4.226 22.937 1.00 78.19 81 GLU A CA 1
ATOM 657 C C . GLU A 1 81 ? -19.428 -3.852 24.144 1.00 78.19 81 GLU A C 1
ATOM 659 O O . GLU A 1 81 ? -19.884 -3.915 25.281 1.00 78.19 81 GLU A O 1
ATOM 664 N N . SER A 1 82 ? -18.211 -3.345 23.915 1.00 76.00 82 SER A N 1
ATOM 665 C CA . SER A 1 82 ? -17.318 -2.869 24.985 1.00 76.00 82 SER A CA 1
ATOM 666 C C . SER A 1 82 ? -17.898 -1.671 25.739 1.00 76.00 82 SER A C 1
ATOM 668 O O . SER A 1 82 ? -17.728 -1.569 26.952 1.00 76.00 82 SER A O 1
ATOM 670 N N . ALA A 1 83 ? -18.584 -0.761 25.043 1.00 80.56 83 ALA A N 1
ATOM 671 C CA . ALA A 1 83 ? -19.235 0.394 25.649 1.00 80.56 83 ALA A CA 1
ATOM 672 C C . ALA A 1 83 ? -20.429 -0.024 26.517 1.00 80.56 83 ALA A C 1
ATOM 674 O O . ALA A 1 83 ? -20.596 0.526 27.605 1.00 80.56 83 ALA A O 1
ATOM 675 N N . LYS A 1 84 ? -21.213 -1.021 26.080 1.00 85.12 84 LYS A N 1
ATOM 676 C CA . LYS A 1 84 ? -22.266 -1.632 26.905 1.00 85.12 84 LYS A CA 1
ATOM 677 C C . LYS A 1 84 ? -21.693 -2.271 28.161 1.00 85.12 84 LYS A C 1
ATOM 679 O O . LYS A 1 84 ? -22.098 -1.885 29.247 1.00 85.12 84 LYS A O 1
ATOM 684 N N . THR A 1 85 ? -20.687 -3.135 28.024 1.00 87.38 85 THR A N 1
ATOM 685 C CA . THR A 1 85 ? -20.029 -3.776 29.174 1.00 87.38 85 THR A CA 1
ATOM 686 C C . THR A 1 85 ? -19.494 -2.747 30.172 1.00 87.38 85 THR A C 1
ATOM 688 O O . THR A 1 85 ? -19.630 -2.919 31.380 1.00 87.38 85 THR A O 1
ATOM 691 N N . LEU A 1 86 ? -18.911 -1.642 29.693 1.00 87.12 86 LEU A N 1
ATOM 692 C CA . LEU A 1 86 ? -18.435 -0.567 30.565 1.00 87.12 86 LEU A CA 1
ATOM 693 C C . LEU A 1 86 ? -19.582 0.152 31.297 1.00 87.12 86 LEU A C 1
ATOM 695 O O . LEU A 1 86 ? -19.428 0.501 32.467 1.00 87.12 86 LEU A O 1
ATOM 699 N N . MET A 1 87 ? -20.710 0.383 30.620 1.00 88.94 87 MET A N 1
ATOM 700 C CA . MET A 1 87 ? -21.897 1.005 31.212 1.00 88.94 87 MET A CA 1
ATOM 701 C C . MET A 1 87 ? -22.546 0.099 32.261 1.00 88.94 87 MET A C 1
ATOM 703 O O . MET A 1 87 ? -22.867 0.579 33.345 1.00 88.94 87 MET A O 1
ATOM 707 N N . ASP A 1 88 ? -22.680 -1.192 31.962 1.00 91.69 88 ASP A N 1
ATOM 708 C CA . ASP A 1 88 ? -23.248 -2.187 32.874 1.00 91.69 88 ASP A CA 1
ATOM 709 C C . ASP A 1 88 ? -22.400 -2.276 34.154 1.00 91.69 88 ASP A C 1
ATOM 711 O O . ASP A 1 88 ? -22.916 -2.087 35.253 1.00 91.69 88 ASP A O 1
ATOM 715 N N . ASN A 1 89 ? -21.070 -2.367 34.019 1.00 88.06 89 ASN A N 1
ATOM 716 C CA . ASN A 1 89 ? -20.150 -2.344 35.163 1.00 88.06 89 ASN A CA 1
ATOM 717 C C . ASN A 1 89 ? -20.266 -1.061 36.008 1.00 88.06 89 ASN A C 1
ATOM 719 O O . ASN A 1 89 ? -20.064 -1.086 37.224 1.00 88.06 89 ASN A O 1
ATOM 723 N N . TYR A 1 90 ? -20.537 0.091 35.389 1.00 90.12 90 TYR A N 1
ATOM 724 C CA . TYR A 1 90 ? -20.726 1.341 36.127 1.00 90.12 90 TYR A CA 1
ATOM 725 C C . TYR A 1 90 ? -22.036 1.332 36.922 1.00 90.12 90 TYR A C 1
ATOM 727 O O . TYR A 1 90 ? -22.042 1.726 38.089 1.00 90.12 90 TYR A O 1
ATOM 735 N N . LEU A 1 91 ? -23.127 0.870 36.308 1.00 90.19 91 LEU A N 1
ATOM 736 C CA . LEU A 1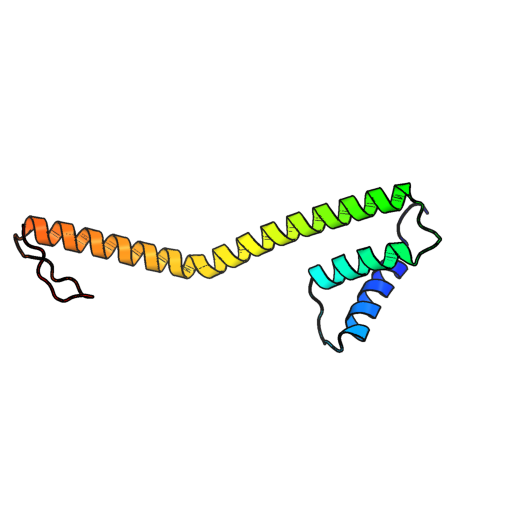 91 ? -24.430 0.768 36.960 1.00 90.19 91 LEU A CA 1
ATOM 737 C C . LEU A 1 91 ? -24.382 -0.200 38.145 1.00 90.19 91 LEU A C 1
ATOM 739 O O . LEU A 1 91 ? -24.828 0.176 39.227 1.00 90.19 91 LEU A O 1
ATOM 743 N N . ASP A 1 92 ? -23.742 -1.358 37.988 1.00 87.25 92 ASP A N 1
ATOM 744 C CA . ASP A 1 92 ? -23.561 -2.343 39.060 1.00 87.25 92 ASP A CA 1
ATOM 745 C C . ASP A 1 92 ? -22.832 -1.743 40.276 1.00 87.25 92 ASP A C 1
ATOM 747 O O . ASP A 1 92 ? -23.240 -1.930 41.430 1.00 87.25 92 ASP A O 1
ATOM 751 N N . ASN A 1 93 ? -21.774 -0.959 40.029 1.00 84.25 93 ASN A N 1
ATOM 752 C CA . ASN A 1 93 ? -21.032 -0.235 41.068 1.00 84.25 93 ASN A CA 1
ATOM 753 C C . ASN A 1 93 ? -21.898 0.807 41.786 1.00 84.25 93 ASN A C 1
ATOM 755 O O . ASN A 1 93 ? -21.866 0.902 43.017 1.00 84.25 93 ASN A O 1
ATOM 759 N N . VAL A 1 94 ? -22.685 1.582 41.036 1.00 86.94 94 VAL A N 1
ATOM 760 C CA . VAL A 1 94 ? -23.590 2.592 41.603 1.00 86.94 94 VAL A CA 1
ATOM 761 C C . VAL A 1 94 ? -24.692 1.934 42.433 1.00 86.94 94 VAL A C 1
ATOM 763 O O . VAL A 1 94 ? -24.946 2.367 43.558 1.00 86.94 94 VAL A O 1
ATOM 766 N N . GLU A 1 95 ? -25.317 0.868 41.930 1.00 83.00 95 GLU A N 1
ATOM 767 C CA . GLU A 1 95 ? -26.351 0.128 42.657 1.00 83.00 95 GLU A CA 1
ATOM 768 C C . GLU A 1 95 ? -25.814 -0.467 43.955 1.00 83.00 95 GLU A C 1
ATOM 770 O O . GLU A 1 95 ? -26.476 -0.378 44.991 1.00 83.00 95 GLU A O 1
ATOM 775 N N . SER A 1 96 ? -24.600 -1.011 43.923 1.00 80.62 96 SER A N 1
ATOM 776 C CA . SER A 1 96 ? -23.956 -1.617 45.089 1.00 80.62 96 SER A CA 1
ATOM 777 C C . SER A 1 96 ? -23.582 -0.583 46.146 1.00 80.62 96 SER A C 1
ATOM 779 O O . SER A 1 96 ? -23.818 -0.795 47.340 1.00 80.62 96 SER A O 1
ATOM 781 N N . TYR A 1 97 ? -23.102 0.588 45.715 1.00 76.75 97 TYR A N 1
ATOM 782 C CA . TYR A 1 97 ? -22.878 1.727 46.600 1.00 76.75 97 TYR A CA 1
ATOM 783 C C . TYR A 1 97 ? -24.179 2.191 47.275 1.00 76.75 97 TYR A C 1
ATOM 785 O O . TYR A 1 97 ? -24.208 2.421 48.487 1.00 76.75 97 TYR A O 1
ATOM 793 N N . CYS A 1 98 ? -25.279 2.281 46.521 1.00 79.88 98 CYS A N 1
ATOM 794 C CA . CYS A 1 98 ? -26.582 2.687 47.049 1.00 79.88 98 CYS A CA 1
ATOM 795 C C . CYS A 1 98 ? -27.211 1.642 47.989 1.00 79.88 98 CYS A C 1
ATOM 797 O O . CYS A 1 98 ? -27.795 2.017 49.007 1.00 79.88 98 CYS A O 1
ATOM 799 N N . HIS A 1 99 ? -27.079 0.346 47.687 1.00 76.00 99 HIS A N 1
ATOM 800 C CA . HIS A 1 99 ? -27.668 -0.743 48.476 1.00 76.00 99 HIS A CA 1
ATOM 801 C C . HIS A 1 99 ? -26.792 -1.223 49.647 1.00 76.00 99 HIS A C 1
ATOM 803 O O . HIS A 1 99 ? -27.243 -2.060 50.430 1.00 76.00 99 HIS A O 1
ATOM 809 N N . LYS A 1 100 ? -25.568 -0.691 49.813 1.00 65.31 100 LYS A N 1
ATOM 810 C CA . LYS A 1 100 ? -24.559 -1.178 50.782 1.00 65.31 100 LYS A CA 1
ATOM 811 C C . LYS A 1 100 ? -24.258 -2.679 50.635 1.00 65.31 100 LYS A C 1
ATOM 813 O O . LYS A 1 100 ? -23.884 -3.338 51.606 1.00 65.31 100 LYS A O 1
ATOM 818 N N . SER A 1 101 ? -24.438 -3.224 49.435 1.00 59.91 101 SER A N 1
ATOM 819 C CA . SER A 1 101 ? -24.093 -4.602 49.091 1.00 59.91 101 SER A CA 1
ATOM 820 C C . SER A 1 101 ? -22.684 -4.638 48.510 1.00 59.91 101 SER A C 1
ATOM 822 O O . SER A 1 101 ? -22.321 -3.775 47.716 1.00 59.91 101 SER A O 1
ATOM 824 N N . LYS A 1 102 ? -21.874 -5.623 48.906 1.00 58.31 102 LYS A N 1
ATOM 825 C CA . LYS A 1 102 ? -20.541 -5.813 48.326 1.00 58.31 102 LYS A CA 1
ATOM 826 C C . LYS A 1 102 ? -20.664 -6.432 46.937 1.00 58.31 102 LYS A C 1
ATOM 828 O O . LYS A 1 102 ? -21.361 -7.436 46.781 1.00 58.31 102 LYS A O 1
ATOM 833 N N . LEU A 1 103 ? -19.979 -5.851 45.957 1.00 59.72 103 LEU A N 1
ATOM 834 C CA . LEU A 1 103 ? -19.808 -6.468 44.646 1.00 59.72 103 LEU A CA 1
ATOM 835 C C . LEU A 1 103 ? -18.883 -7.673 44.765 1.00 59.72 103 LEU A C 1
ATOM 837 O O . LEU A 1 103 ? -17.848 -7.614 45.428 1.00 59.72 103 LEU A O 1
ATOM 841 N N . LYS A 1 104 ? -19.288 -8.772 44.133 1.00 57.97 104 LYS A N 1
ATOM 842 C CA . LYS A 1 104 ? -18.428 -9.931 43.917 1.00 57.97 104 LYS A CA 1
ATOM 843 C C . LYS A 1 104 ? -17.819 -9.818 42.536 1.00 57.97 104 LYS A C 1
ATOM 845 O O . LYS A 1 104 ? -18.554 -9.776 41.551 1.00 57.97 104 LYS A O 1
ATOM 850 N N . ASP A 1 105 ? -16.496 -9.810 42.483 1.00 55.72 105 ASP A N 1
ATOM 851 C CA . ASP A 1 105 ? -15.755 -9.845 41.230 1.00 55.72 105 ASP A CA 1
ATOM 852 C C . ASP A 1 105 ? -16.047 -11.171 40.482 1.00 55.72 105 ASP A C 1
ATOM 854 O O . ASP A 1 105 ? -15.796 -12.253 41.030 1.00 55.72 105 ASP A O 1
ATOM 858 N N . PRO A 1 106 ? -16.567 -11.132 39.237 1.00 53.78 106 PRO A N 1
ATOM 859 C CA . PRO A 1 106 ? -16.852 -12.327 38.442 1.00 53.78 106 PRO A CA 1
ATOM 860 C C . PRO A 1 106 ? -15.611 -13.150 38.057 1.00 53.78 106 PRO A C 1
ATOM 862 O O . PRO A 1 106 ? -15.750 -14.318 37.693 1.00 53.78 106 PRO A O 1
ATOM 865 N N . LEU A 1 107 ? -14.411 -12.558 38.088 1.00 53.97 107 LEU A N 1
ATOM 866 C CA . LEU A 1 107 ? -13.152 -13.197 37.685 1.00 53.97 107 LEU A CA 1
ATOM 867 C C . LEU A 1 107 ? -12.424 -13.874 38.850 1.00 53.97 107 LEU A C 1
ATOM 869 O O . LEU A 1 107 ? -11.750 -14.883 38.638 1.00 53.97 107 LEU A O 1
ATOM 873 N N . THR A 1 108 ? -12.540 -13.333 40.062 1.00 61.72 108 THR A N 1
ATOM 874 C CA . THR A 1 108 ? -11.746 -13.770 41.225 1.00 61.72 108 THR A CA 1
ATOM 875 C C . THR A 1 108 ? -12.598 -14.298 42.379 1.00 61.72 108 THR A C 1
ATOM 877 O O . THR A 1 108 ? -12.108 -15.081 43.191 1.00 61.72 108 THR A O 1
ATOM 880 N N . GLY A 1 109 ? -13.888 -13.949 42.435 1.00 57.97 109 GLY A N 1
ATOM 881 C CA . GLY A 1 109 ? -14.813 -14.377 43.485 1.00 57.97 109 GLY A CA 1
ATOM 882 C C . GLY A 1 109 ? -14.561 -13.747 44.859 1.00 57.97 109 GLY A C 1
ATOM 883 O O . GLY A 1 109 ? -15.265 -14.099 45.811 1.00 57.97 109 GLY A O 1
ATOM 884 N N . GLU A 1 110 ? -13.593 -12.837 44.978 1.00 57.34 110 GLU A N 1
ATOM 885 C CA . GLU A 1 110 ? -13.327 -12.109 46.216 1.00 57.34 110 GLU A CA 1
ATOM 886 C C . GLU A 1 110 ? -14.324 -10.951 46.392 1.00 57.34 110 GLU A C 1
ATOM 888 O O . GLU A 1 110 ? -14.766 -10.315 45.434 1.00 57.34 110 GLU A O 1
ATOM 893 N N . GLU A 1 111 ? -14.744 -10.733 47.640 1.00 54.12 111 GLU A N 1
ATOM 894 C CA . GLU A 1 111 ? -15.585 -9.597 48.017 1.00 54.12 111 GLU A CA 1
ATOM 895 C C . GLU A 1 111 ? -14.689 -8.391 48.285 1.00 54.12 111 GLU A C 1
ATOM 897 O O . GLU A 1 111 ? -13.895 -8.431 49.230 1.00 54.12 111 GLU A O 1
ATOM 902 N N . ASP A 1 112 ? -14.856 -7.310 47.518 1.00 54.56 112 ASP A N 1
ATOM 903 C CA . ASP A 1 112 ? -14.135 -6.064 47.782 1.00 54.56 112 ASP A CA 1
ATOM 904 C C . ASP A 1 112 ? -14.457 -5.574 49.204 1.00 54.56 112 ASP A C 1
ATOM 906 O O . ASP A 1 112 ? -15.606 -5.303 49.586 1.00 54.56 112 ASP A O 1
ATOM 910 N N . ALA A 1 113 ? -13.421 -5.543 50.042 1.00 44.88 113 ALA A N 1
ATOM 911 C CA . ALA A 1 113 ? -13.481 -5.007 51.388 1.00 44.88 113 ALA A CA 1
ATOM 912 C C . ALA A 1 113 ? -13.300 -3.485 51.327 1.00 44.88 113 ALA A C 1
ATOM 914 O O . ALA A 1 113 ? -12.383 -2.996 50.675 1.00 44.88 113 ALA A O 1
ATOM 915 N N . SER A 1 114 ? -14.226 -2.797 52.004 1.00 42.34 114 SER A N 1
ATOM 916 C CA . SER A 1 114 ? -14.351 -1.346 52.202 1.00 42.34 114 SER A CA 1
ATOM 917 C C . SER A 1 114 ? -13.062 -0.532 52.232 1.00 42.34 114 SER A C 1
ATOM 919 O O . SER A 1 114 ? -12.097 -0.963 52.899 1.00 42.34 114 SER A O 1
#

Foldseek 3Di:
DPDDDVVLLVVLVVVLCVVVVDPDDDPVSSLVSSLVCVVVDPPADPVNNVVVPVVSVVVVVVVVVVVVVVVVVVCCVVVVVVVVVVVVVVVVVVVCVVVVHFDQDPVPRDTDDD

Organism: NCBI:txid1508404

Secondary structure (DSSP, 8-state):
--S--HHHHHHHHHHHHHHHT-S---HHHHHHHHHHHTTT-TTS-HHHHHHHHHHHHHHHHHHHHHHHHHHHHHHHHHHHHHHHHHHHHHHHHHHHHHHTPPPBPTTT--B---

InterPro domains:
  IPR010650 PrkA, C-terminal domain [PF06798] (1-111)

Radius of gyration: 27.52 Å; chains: 1; bounding box: 44×31×77 Å

Sequence (114 aa):
MKGIDPRYVLNRISSTIIKKELNSINTLDVLRSLKEGFDQHASISKESREHYLTCISLARKEFDDLAKKEVQKAFVYSYEESAKTLMDNYLDNVESYCHKSKLKDPLTGEEDAS

pLDDT: mean 80.94, std 13.1, range [42.34, 97.12]